Protein AF-A0A2W4RLY4-F1 (afdb_monomer_lite)

Secondary structure (DSSP, 8-state):
---HHHHHHHHHHHHHHHH-S-EEHHHHHHTT--S-HHHHHHHHHHHH----EEEE-TT-PEEEEPPTT--GGGGGT-S---S-----

Sequence (88 aa):
MSSPYSRKYAHIVKNLLLQREDLTHKTLIDMGHGWRLAAVIHYIKKRKNWPIETERDMRNVAHYRLPTGWQPGDAGATAIAHGKGATE

pLDDT: mean 71.85, std 14.26, range [40.06, 86.44]

Organism: NCBI:txid2202197

Radius of gyration: 13.44 Å; chains: 1; bounding box: 33×29×40 Å

Structure (mmCIF, N/CA/C/O backbone):
data_AF-A0A2W4RLY4-F1
#
_entry.id   AF-A0A2W4RLY4-F1
#
loop_
_atom_site.group_PDB
_atom_site.id
_atom_site.type_symbol
_atom_site.label_atom_id
_atom_site.label_alt_id
_atom_site.label_comp_id
_atom_site.label_asym_id
_atom_site.label_entity_id
_atom_site.label_seq_id
_atom_site.pdbx_PDB_ins_code
_atom_site.Cartn_x
_atom_site.Cartn_y
_atom_site.Cartn_z
_atom_site.occupancy
_atom_site.B_iso_or_equiv
_atom_site.auth_seq_id
_atom_site.auth_comp_id
_atom_site.auth_asym_id
_atom_site.auth_atom_id
_atom_site.pdbx_PDB_model_num
ATOM 1 N N . MET A 1 1 ? 0.626 20.009 -4.619 1.00 44.84 1 MET A N 1
ATOM 2 C CA . MET A 1 1 ? -0.336 19.533 -5.641 1.00 44.84 1 MET A CA 1
ATOM 3 C C . MET A 1 1 ? -0.358 18.012 -5.647 1.00 44.84 1 MET A C 1
ATOM 5 O O . MET A 1 1 ? 0.702 17.405 -5.625 1.00 44.84 1 MET A O 1
ATOM 9 N N . SER A 1 2 ? -1.534 17.382 -5.605 1.00 52.16 2 SER A N 1
ATOM 10 C CA . SER A 1 2 ? -1.641 15.920 -5.699 1.00 52.16 2 SER A CA 1
ATOM 11 C C . SER A 1 2 ? -1.671 15.549 -7.182 1.00 52.16 2 SER A C 1
ATOM 13 O O . SER A 1 2 ? -2.561 16.000 -7.896 1.00 52.16 2 SER A O 1
ATOM 15 N N . SER A 1 3 ? -0.661 14.817 -7.648 1.00 58.72 3 SER A N 1
ATOM 16 C CA . SER A 1 3 ? -0.513 14.437 -9.056 1.00 58.72 3 SER A CA 1
ATOM 17 C C . SER A 1 3 ? -1.740 13.639 -9.539 1.00 58.72 3 SER A C 1
ATOM 19 O O . SER A 1 3 ? -2.208 12.768 -8.798 1.00 58.72 3 SER A O 1
ATOM 21 N N . PRO A 1 4 ? -2.280 13.882 -10.752 1.00 66.31 4 PRO A N 1
ATOM 22 C CA . PRO A 1 4 ? -3.473 13.190 -11.269 1.00 66.31 4 PRO A CA 1
ATOM 23 C C . PRO A 1 4 ? -3.324 11.659 -11.289 1.00 66.31 4 PRO A C 1
ATOM 25 O O . PRO A 1 4 ? -4.303 10.923 -11.154 1.00 66.31 4 PRO A O 1
ATOM 28 N N . TYR A 1 5 ? -2.085 11.172 -11.353 1.00 67.38 5 TYR A N 1
ATOM 29 C CA . TYR A 1 5 ? -1.750 9.754 -11.286 1.00 67.38 5 TYR A CA 1
ATOM 30 C C . TYR A 1 5 ? -2.095 9.110 -9.941 1.00 67.38 5 TYR A C 1
ATOM 32 O O . TYR A 1 5 ? -2.597 7.989 -9.916 1.00 67.38 5 TYR A O 1
ATOM 40 N N . SER A 1 6 ? -1.922 9.821 -8.821 1.00 69.94 6 SER A N 1
ATOM 41 C CA . SER A 1 6 ? -2.254 9.297 -7.490 1.00 69.94 6 SER A CA 1
ATOM 42 C C . SER A 1 6 ? -3.724 8.894 -7.398 1.00 69.94 6 SER A C 1
ATOM 44 O O . SER A 1 6 ? -4.044 7.884 -6.783 1.00 69.94 6 SER A O 1
ATOM 46 N N . ARG A 1 7 ? -4.616 9.646 -8.058 1.00 72.88 7 ARG A N 1
ATOM 47 C CA . ARG A 1 7 ? -6.049 9.336 -8.116 1.00 72.88 7 ARG A CA 1
ATOM 48 C C . ARG A 1 7 ? -6.335 8.150 -9.032 1.00 72.88 7 ARG A C 1
ATOM 50 O O . ARG A 1 7 ? -7.107 7.279 -8.639 1.00 72.88 7 ARG A O 1
ATOM 57 N N . LYS A 1 8 ? -5.707 8.107 -10.218 1.00 75.50 8 LYS A N 1
ATOM 58 C CA . LYS A 1 8 ? -5.933 7.046 -11.213 1.00 75.50 8 LYS A CA 1
ATOM 59 C C . LYS A 1 8 ? -5.693 5.671 -10.618 1.00 75.50 8 LYS A C 1
ATOM 61 O O . LYS A 1 8 ? -6.496 4.786 -10.836 1.00 75.50 8 LYS A O 1
ATOM 66 N N . TYR A 1 9 ? -4.650 5.507 -9.824 1.00 78.12 9 TYR A N 1
ATOM 67 C CA . TYR A 1 9 ? -4.259 4.190 -9.342 1.00 78.12 9 TYR A CA 1
ATOM 68 C C . TYR A 1 9 ? -4.522 3.966 -7.838 1.00 78.12 9 TYR A C 1
ATOM 70 O O . TYR A 1 9 ? -4.219 2.897 -7.308 1.00 78.12 9 TYR A O 1
ATOM 78 N N . ALA A 1 10 ? -5.107 4.942 -7.130 1.00 79.62 10 ALA A N 1
ATOM 79 C CA . ALA A 1 10 ? -5.500 4.771 -5.729 1.00 79.62 10 ALA A CA 1
ATOM 80 C C . ALA A 1 10 ? -6.394 3.540 -5.528 1.00 79.62 10 ALA A C 1
ATOM 82 O O . ALA A 1 10 ? -6.276 2.867 -4.511 1.00 79.62 10 ALA A O 1
ATOM 83 N N . HIS A 1 11 ? -7.263 3.229 -6.494 1.00 82.00 11 HIS A N 1
ATOM 84 C CA . HIS A 1 11 ? -8.134 2.057 -6.427 1.00 82.00 11 HI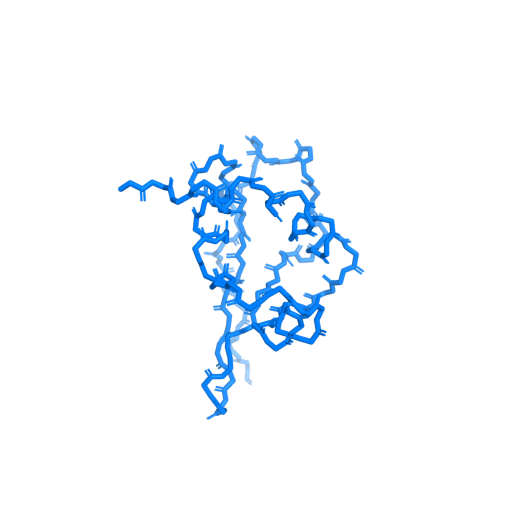S A CA 1
ATOM 85 C C . HIS A 1 11 ? -7.360 0.732 -6.541 1.00 82.00 11 HIS A C 1
ATOM 87 O O . HIS A 1 11 ? -7.677 -0.204 -5.814 1.00 82.00 11 HIS A O 1
ATOM 93 N N . ILE A 1 12 ? -6.313 0.674 -7.373 1.00 83.50 12 ILE A N 1
ATOM 94 C CA . ILE A 1 12 ? -5.443 -0.505 -7.514 1.00 83.50 12 ILE A CA 1
ATOM 95 C C . ILE A 1 12 ? -4.679 -0.742 -6.214 1.00 83.50 12 ILE A C 1
ATOM 97 O O . ILE A 1 12 ? -4.762 -1.824 -5.646 1.00 83.50 12 ILE A O 1
ATOM 101 N N . VAL A 1 13 ? -4.008 0.290 -5.687 1.00 83.00 13 VAL A N 1
ATOM 102 C CA . VAL A 1 13 ? -3.270 0.183 -4.415 1.00 83.00 13 VAL A CA 1
ATOM 103 C C . VAL A 1 13 ? -4.203 -0.163 -3.261 1.00 83.00 13 VAL A C 1
ATOM 105 O O . VAL A 1 13 ? -3.848 -0.981 -2.424 1.00 83.00 13 VAL A O 1
ATOM 108 N N . LYS A 1 14 ? -5.417 0.399 -3.236 1.00 83.31 14 LYS A N 1
ATOM 109 C CA . LYS A 1 14 ? -6.438 0.040 -2.248 1.00 83.31 14 LYS A CA 1
ATOM 110 C C . LYS A 1 14 ? -6.765 -1.452 -2.301 1.00 83.31 14 LYS A C 1
ATOM 112 O O . LYS A 1 14 ? -6.795 -2.089 -1.259 1.00 83.31 14 LYS A O 1
ATOM 117 N N . ASN A 1 15 ? -7.026 -1.991 -3.490 1.00 83.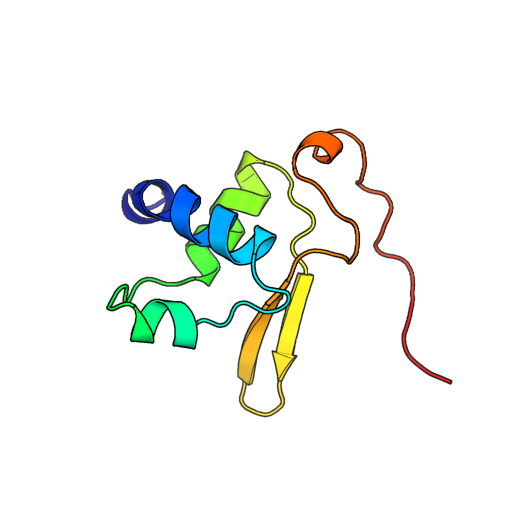44 15 ASN A N 1
ATOM 118 C CA . ASN A 1 15 ? -7.371 -3.402 -3.634 1.00 83.44 15 ASN A CA 1
ATOM 119 C C . ASN A 1 15 ? -6.189 -4.302 -3.257 1.00 83.44 15 ASN A C 1
ATOM 121 O O . ASN A 1 15 ? -6.361 -5.270 -2.531 1.00 83.44 15 ASN A O 1
ATOM 125 N N . LEU A 1 16 ? -4.976 -3.927 -3.669 1.00 85.00 16 LEU A N 1
ATOM 126 C CA . LEU A 1 16 ? -3.764 -4.664 -3.325 1.00 85.00 16 LEU A CA 1
ATOM 127 C C . LEU A 1 16 ? -3.503 -4.680 -1.819 1.00 85.00 16 LEU A C 1
ATOM 129 O O . LEU A 1 16 ? -3.175 -5.734 -1.301 1.00 85.00 16 LEU A O 1
ATOM 133 N N . LEU A 1 17 ? -3.703 -3.563 -1.115 1.00 81.81 17 LEU A N 1
ATOM 134 C CA . LEU A 1 17 ? -3.592 -3.515 0.348 1.00 81.81 17 LEU A CA 1
ATOM 135 C C . LEU A 1 17 ? -4.629 -4.404 1.051 1.00 81.81 17 LEU A C 1
ATOM 137 O O . LEU A 1 17 ? -4.360 -4.899 2.133 1.00 81.81 17 LEU A O 1
ATOM 141 N N . LEU A 1 18 ? -5.819 -4.579 0.467 1.00 82.00 18 LEU A N 1
ATOM 142 C CA . LEU A 1 18 ? -6.860 -5.448 1.030 1.00 82.00 18 LEU A CA 1
ATOM 143 C C . LEU A 1 18 ? -6.623 -6.931 0.718 1.00 82.00 18 LEU A C 1
ATOM 145 O O . LEU A 1 18 ? -7.075 -7.789 1.466 1.00 82.00 18 LEU A O 1
ATOM 149 N N . GLN A 1 19 ? -5.966 -7.233 -0.403 1.00 81.25 19 GLN A N 1
ATOM 150 C CA . GLN A 1 19 ? -5.704 -8.602 -0.851 1.00 81.25 19 GLN A CA 1
ATOM 151 C C . GLN A 1 19 ? -4.363 -9.158 -0.369 1.00 81.25 19 GLN A C 1
ATOM 153 O O . GLN A 1 19 ? -4.204 -10.373 -0.296 1.00 81.25 19 GLN A O 1
ATOM 158 N N . ARG A 1 20 ? -3.379 -8.291 -0.123 1.00 71.75 20 ARG A N 1
ATOM 159 C CA . ARG A 1 20 ? -2.011 -8.668 0.228 1.00 71.75 20 ARG A CA 1
ATOM 160 C C . ARG A 1 20 ? -1.655 -8.107 1.588 1.00 71.75 20 ARG A C 1
ATOM 162 O O . ARG A 1 20 ? -1.960 -6.958 1.889 1.00 71.75 20 ARG A O 1
ATOM 169 N N . GLU A 1 21 ? -0.950 -8.921 2.357 1.00 68.88 21 GLU A N 1
ATOM 170 C CA . GLU A 1 21 ? -0.418 -8.519 3.652 1.00 68.88 21 GLU A CA 1
ATOM 171 C C . GLU A 1 21 ? 0.712 -7.495 3.493 1.00 68.88 21 GLU A C 1
ATOM 173 O O . GLU A 1 21 ? 0.775 -6.538 4.255 1.00 68.88 21 GLU A O 1
ATOM 178 N N . ASP A 1 22 ? 1.545 -7.622 2.453 1.00 77.12 22 ASP A N 1
ATOM 179 C CA . ASP A 1 22 ? 2.625 -6.683 2.165 1.00 77.12 22 ASP A CA 1
ATOM 180 C C . ASP A 1 22 ? 2.538 -6.096 0.749 1.00 77.12 22 ASP A C 1
ATOM 182 O O . ASP A 1 22 ? 2.286 -6.776 -0.251 1.00 77.12 22 ASP A O 1
ATOM 186 N N . LEU A 1 23 ? 2.760 -4.785 0.659 1.00 83.06 23 LEU A N 1
ATOM 187 C CA . LEU A 1 23 ? 2.854 -4.073 -0.603 1.00 83.06 23 LEU A CA 1
ATOM 188 C C . LEU A 1 23 ? 4.165 -3.302 -0.678 1.00 83.06 23 LEU A C 1
ATOM 190 O O . LEU A 1 23 ? 4.430 -2.403 0.116 1.00 83.06 23 LEU A O 1
ATOM 194 N N . THR A 1 24 ? 4.975 -3.608 -1.684 1.00 82.62 24 THR A N 1
ATOM 195 C CA . THR A 1 24 ? 6.267 -2.948 -1.899 1.00 82.62 24 THR A CA 1
ATOM 196 C C . THR A 1 24 ? 6.267 -2.113 -3.168 1.00 82.62 24 THR A C 1
ATOM 198 O O . THR A 1 24 ? 5.528 -2.370 -4.121 1.00 82.62 24 THR A O 1
ATOM 201 N N . HIS A 1 25 ? 7.156 -1.120 -3.223 1.00 76.94 25 HIS A N 1
ATOM 202 C CA . HIS A 1 25 ? 7.348 -0.309 -4.431 1.00 76.94 25 HIS A CA 1
ATOM 203 C C . HIS A 1 25 ? 7.694 -1.166 -5.664 1.00 76.94 25 HIS A C 1
ATOM 205 O O . HIS A 1 25 ? 7.281 -0.830 -6.771 1.00 76.94 25 HIS A O 1
ATOM 211 N N . LYS A 1 26 ? 8.380 -2.300 -5.463 1.00 77.75 26 LYS A N 1
ATOM 212 C CA . LYS A 1 26 ? 8.714 -3.272 -6.509 1.00 77.75 26 LYS A CA 1
ATOM 213 C C . LYS A 1 26 ? 7.471 -3.873 -7.165 1.00 77.75 26 LYS A C 1
ATOM 215 O O . LYS A 1 26 ? 7.465 -4.033 -8.375 1.00 77.75 26 LYS A O 1
ATOM 220 N N . THR A 1 27 ? 6.409 -4.120 -6.396 1.00 80.38 27 THR A N 1
ATOM 221 C CA . THR A 1 27 ? 5.144 -4.662 -6.924 1.00 80.38 27 THR A CA 1
ATOM 222 C C . THR A 1 27 ? 4.519 -3.718 -7.951 1.00 80.38 27 THR A C 1
ATOM 224 O O . THR A 1 27 ? 4.069 -4.152 -9.003 1.00 80.38 27 THR A O 1
ATOM 227 N N . LEU A 1 28 ? 4.528 -2.407 -7.685 1.00 76.44 28 LEU A N 1
ATOM 228 C CA . LEU A 1 28 ? 4.010 -1.433 -8.650 1.00 76.44 28 LEU A CA 1
ATOM 229 C C . LEU A 1 28 ? 4.893 -1.315 -9.896 1.00 76.44 28 LEU A C 1
ATOM 231 O O . LEU A 1 28 ? 4.364 -1.174 -10.996 1.00 76.44 28 LEU A O 1
ATOM 235 N N . ILE A 1 29 ? 6.216 -1.383 -9.723 1.00 78.81 29 ILE A N 1
ATOM 236 C CA . ILE A 1 29 ? 7.173 -1.355 -10.836 1.00 78.81 29 ILE A CA 1
ATOM 237 C C . ILE A 1 29 ? 6.970 -2.572 -11.745 1.00 78.81 29 ILE A C 1
ATOM 239 O O . ILE A 1 29 ? 6.904 -2.408 -12.960 1.00 78.81 29 ILE A O 1
ATOM 243 N N . ASP A 1 30 ? 6.821 -3.759 -11.157 1.00 78.31 30 ASP A N 1
ATOM 244 C CA . ASP A 1 30 ? 6.600 -5.024 -11.865 1.00 78.31 30 ASP A CA 1
ATOM 245 C C . ASP A 1 30 ? 5.292 -5.021 -12.670 1.00 78.31 30 ASP A C 1
ATOM 247 O O . ASP A 1 30 ? 5.266 -5.420 -13.829 1.00 78.31 30 ASP A O 1
ATOM 251 N N . MET A 1 31 ? 4.230 -4.417 -12.125 1.00 75.06 31 MET A N 1
ATOM 252 C CA . MET A 1 31 ? 2.962 -4.208 -12.839 1.00 75.06 31 MET A CA 1
ATOM 253 C C . MET A 1 31 ? 3.048 -3.175 -13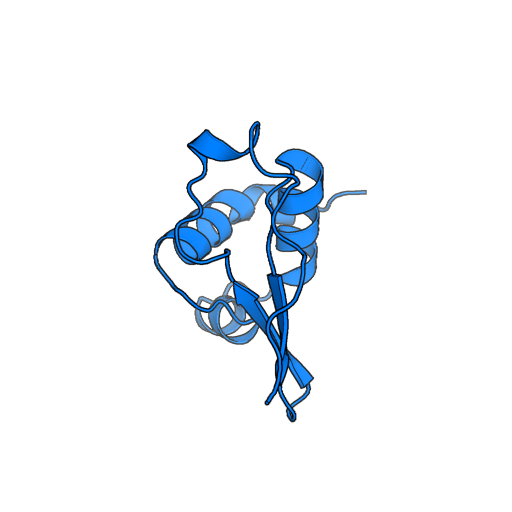.982 1.00 75.06 31 MET A C 1
ATOM 255 O O . MET A 1 31 ? 2.025 -2.762 -14.529 1.00 75.06 31 MET A O 1
ATOM 259 N N . GLY A 1 32 ? 4.247 -2.689 -14.327 1.00 71.81 32 GLY A N 1
ATOM 260 C CA . GLY A 1 32 ? 4.449 -1.653 -15.344 1.00 71.81 32 GLY A CA 1
ATOM 261 C C . GLY A 1 32 ? 3.912 -0.291 -14.911 1.00 71.81 32 GLY A C 1
ATOM 262 O O . GLY A 1 32 ? 3.788 0.641 -15.707 1.00 71.81 32 GLY A O 1
ATOM 263 N N . HIS A 1 33 ? 3.591 -0.149 -13.630 1.00 69.88 33 HIS A N 1
ATOM 264 C CA . HIS A 1 33 ? 3.111 1.080 -13.065 1.00 69.88 33 HIS A CA 1
ATOM 265 C C . HIS A 1 33 ? 4.273 1.743 -12.299 1.00 69.88 33 HIS A C 1
ATOM 267 O O . HIS A 1 33 ? 4.303 1.783 -11.072 1.00 69.88 33 HIS A O 1
ATOM 273 N 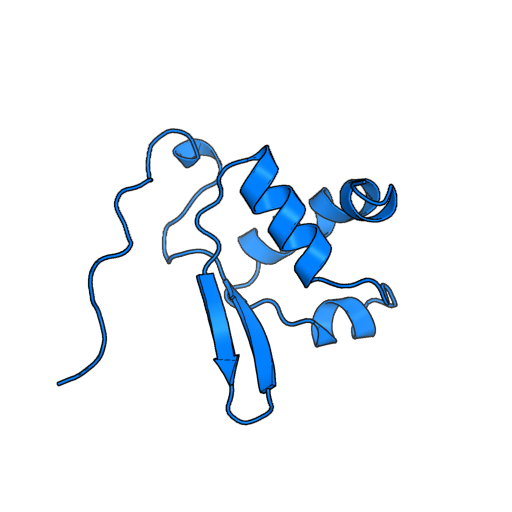N . GLY A 1 34 ? 5.232 2.320 -13.030 1.00 59.00 34 GLY A N 1
ATOM 274 C CA . GLY A 1 34 ? 6.440 2.990 -12.505 1.00 59.00 34 GLY A CA 1
ATOM 275 C C . GLY A 1 34 ? 6.221 4.301 -11.723 1.00 59.00 34 GLY A C 1
ATOM 276 O O . GLY A 1 34 ? 7.020 5.228 -11.814 1.00 59.00 34 GLY A O 1
ATOM 277 N N . TRP A 1 35 ? 5.127 4.431 -10.975 1.00 67.62 35 TRP A N 1
ATOM 278 C CA . TRP A 1 35 ? 4.786 5.604 -10.166 1.00 67.62 35 TRP A CA 1
ATOM 279 C C . TRP A 1 35 ? 5.143 5.362 -8.693 1.00 67.62 35 TRP A C 1
ATOM 281 O O . TRP A 1 35 ? 5.247 4.236 -8.208 1.00 67.62 35 TRP A O 1
ATOM 291 N N . ARG A 1 36 ? 5.356 6.455 -7.949 1.00 73.12 36 ARG A N 1
ATOM 292 C CA . ARG A 1 36 ? 5.796 6.388 -6.549 1.00 73.12 36 ARG A CA 1
ATOM 293 C C . ARG A 1 36 ? 4.655 5.900 -5.655 1.00 73.12 36 ARG A C 1
ATOM 295 O O . ARG A 1 36 ? 3.823 6.718 -5.263 1.00 73.12 36 ARG A O 1
ATOM 302 N N . LEU A 1 37 ? 4.683 4.620 -5.259 1.00 80.19 37 LEU A N 1
ATOM 303 C CA . LEU A 1 37 ? 3.796 4.018 -4.243 1.00 80.19 37 LEU A CA 1
ATOM 304 C C . LEU A 1 37 ? 3.592 4.948 -3.034 1.00 80.19 37 LEU A C 1
ATOM 306 O O . LEU A 1 37 ? 2.472 5.184 -2.590 1.00 80.19 37 LEU A O 1
ATOM 310 N N . ALA A 1 38 ? 4.671 5.581 -2.575 1.00 77.94 38 ALA A N 1
ATOM 311 C CA . ALA A 1 38 ? 4.646 6.536 -1.474 1.00 77.94 38 ALA A CA 1
ATOM 312 C C . ALA A 1 38 ? 3.642 7.693 -1.667 1.00 77.94 38 ALA A C 1
ATOM 314 O O . ALA A 1 38 ? 2.948 8.062 -0.724 1.00 77.94 38 ALA A O 1
ATOM 315 N N . ALA A 1 39 ? 3.513 8.254 -2.875 1.00 82.06 39 ALA A N 1
ATOM 316 C CA . ALA A 1 39 ? 2.593 9.366 -3.139 1.00 82.06 39 ALA A CA 1
ATOM 317 C C . ALA A 1 39 ? 1.118 8.933 -3.068 1.00 82.06 39 ALA A C 1
ATOM 319 O O . ALA A 1 39 ? 0.243 9.707 -2.682 1.00 82.06 39 ALA A O 1
ATOM 320 N N . VAL A 1 40 ? 0.850 7.683 -3.432 1.00 83.25 40 VAL A N 1
ATOM 321 C CA . VAL A 1 40 ? -0.471 7.038 -3.401 1.00 83.25 40 VAL A CA 1
ATOM 322 C C . VAL A 1 40 ? -0.876 6.741 -1.983 1.00 83.25 40 VAL A C 1
ATOM 324 O O . VAL A 1 40 ? -1.966 7.112 -1.568 1.00 83.25 40 VAL A O 1
ATOM 327 N N . ILE A 1 41 ? 0.030 6.113 -1.234 1.00 82.62 41 ILE A N 1
ATOM 328 C CA . ILE A 1 41 ? -0.160 5.820 0.177 1.00 82.62 41 ILE A CA 1
ATOM 329 C C . ILE A 1 41 ? -0.405 7.132 0.916 1.00 82.62 41 ILE A C 1
ATOM 331 O O . ILE A 1 41 ? -1.392 7.252 1.631 1.00 82.62 41 ILE A O 1
ATOM 335 N N . HIS A 1 42 ? 0.400 8.166 0.655 1.00 83.38 42 HIS A N 1
ATOM 336 C CA . HIS A 1 42 ? 0.191 9.489 1.235 1.00 83.38 42 HIS A CA 1
ATOM 337 C C . HIS A 1 42 ? -1.173 10.092 0.854 1.00 83.38 42 HIS A C 1
ATOM 339 O O . HIS A 1 42 ? -1.846 10.689 1.695 1.00 83.38 42 HIS A O 1
ATOM 345 N N . TYR A 1 43 ? -1.623 9.921 -0.393 1.00 84.31 43 TYR A N 1
ATOM 346 C CA . TYR A 1 43 ? -2.958 10.346 -0.819 1.00 84.31 43 TYR A CA 1
ATOM 347 C C . TYR A 1 43 ? -4.070 9.588 -0.080 1.00 84.31 43 TYR A C 1
ATOM 349 O O . TYR A 1 43 ? -5.005 10.224 0.402 1.00 84.31 43 TYR A O 1
ATOM 357 N N . ILE A 1 44 ? -3.964 8.263 0.053 1.00 82.38 44 ILE A N 1
ATOM 358 C CA . ILE A 1 44 ? -4.951 7.417 0.739 1.00 82.38 44 ILE A CA 1
ATOM 359 C C . ILE A 1 44 ? -4.990 7.748 2.235 1.00 82.38 44 ILE A C 1
ATOM 361 O O . ILE A 1 44 ? -6.074 8.002 2.757 1.00 82.38 44 ILE A O 1
ATOM 365 N N . LYS A 1 45 ? -3.831 7.859 2.902 1.00 82.00 45 LYS A N 1
ATOM 366 C CA . LYS A 1 45 ? -3.732 8.298 4.306 1.00 82.00 45 LYS A CA 1
ATOM 367 C C . LYS A 1 45 ? -4.385 9.666 4.493 1.00 82.00 45 LYS A C 1
ATOM 369 O O . LYS A 1 45 ? -5.227 9.827 5.366 1.00 82.00 45 LYS A O 1
ATOM 374 N N . LYS A 1 46 ? -4.086 10.640 3.625 1.00 82.19 46 LYS A N 1
ATOM 375 C CA . LYS A 1 46 ? -4.655 11.993 3.738 1.00 82.19 46 LYS A CA 1
ATOM 376 C C . LYS A 1 46 ? -6.158 12.048 3.447 1.00 82.19 46 LYS A C 1
ATOM 378 O O . LYS A 1 46 ? -6.870 12.815 4.082 1.00 82.19 46 LYS A O 1
ATOM 383 N N . ARG A 1 47 ? -6.644 11.300 2.453 1.00 81.75 47 ARG A N 1
ATOM 384 C CA . ARG A 1 47 ? -8.045 11.375 1.996 1.00 81.75 47 ARG A CA 1
ATOM 385 C C . ARG A 1 47 ? -8.994 10.481 2.771 1.00 81.75 47 ARG A C 1
ATOM 387 O O . ARG A 1 47 ? -10.172 10.807 2.841 1.00 81.75 47 ARG A O 1
ATOM 394 N N . LYS A 1 48 ? -8.514 9.341 3.256 1.00 74.50 48 LYS A N 1
ATOM 395 C CA . LYS A 1 48 ? -9.347 8.324 3.897 1.00 74.50 48 LYS A CA 1
ATOM 396 C C . LYS A 1 48 ? -8.921 7.990 5.323 1.00 74.50 48 LYS A C 1
ATOM 398 O O . LYS A 1 48 ? -9.586 7.172 5.935 1.00 74.50 48 LYS A O 1
ATOM 403 N N . ASN A 1 49 ? -7.852 8.602 5.835 1.00 75.12 49 ASN A N 1
ATOM 404 C CA . ASN A 1 49 ? -7.344 8.368 7.189 1.00 75.12 49 ASN A CA 1
ATOM 405 C C . ASN A 1 49 ? -7.022 6.890 7.483 1.00 75.12 49 ASN A C 1
ATOM 407 O O . ASN A 1 49 ? -7.173 6.414 8.598 1.00 75.12 49 ASN A O 1
ATOM 411 N N . TRP A 1 50 ? -6.587 6.138 6.468 1.00 83.25 50 TRP A N 1
ATOM 412 C CA . TRP A 1 50 ? -6.262 4.723 6.655 1.00 83.25 50 TRP A CA 1
ATOM 413 C C . TRP A 1 50 ? -4.993 4.571 7.511 1.00 83.25 50 TRP A C 1
ATOM 415 O O . TRP A 1 50 ? -3.996 5.249 7.218 1.00 83.25 50 TRP A O 1
ATOM 425 N N . PRO A 1 51 ? -4.979 3.667 8.507 1.00 81.31 51 PRO A N 1
ATOM 426 C CA . PRO A 1 51 ? -3.828 3.401 9.362 1.00 81.31 51 PRO A CA 1
ATOM 427 C C . PRO A 1 51 ? -2.810 2.522 8.628 1.00 81.31 51 PRO A C 1
ATOM 429 O O . PRO A 1 51 ? -2.518 1.409 9.027 1.00 81.31 51 PRO A O 1
ATOM 432 N N . ILE A 1 52 ? -2.284 3.006 7.503 1.00 83.75 52 ILE A N 1
ATOM 433 C CA . ILE A 1 52 ? -1.300 2.257 6.720 1.00 83.75 52 ILE A CA 1
ATOM 434 C C . ILE A 1 52 ? 0.039 2.302 7.454 1.00 83.75 52 ILE A C 1
ATOM 436 O O . ILE A 1 52 ? 0.621 3.387 7.623 1.00 83.75 52 ILE A O 1
ATOM 440 N N . GLU A 1 53 ? 0.525 1.131 7.842 1.00 85.19 53 GLU A N 1
ATOM 441 C CA . GLU A 1 53 ? 1.844 0.926 8.422 1.00 85.19 53 GLU A CA 1
ATOM 442 C C . GLU A 1 53 ? 2.901 0.963 7.319 1.00 85.19 53 GLU A C 1
ATOM 444 O O . GLU A 1 53 ? 2.663 0.587 6.168 1.00 85.19 53 GLU A O 1
ATOM 449 N N . THR A 1 54 ? 4.070 1.504 7.641 1.00 86.44 54 THR A N 1
ATOM 450 C CA . THR A 1 54 ? 5.191 1.582 6.706 1.00 86.44 54 THR A CA 1
ATOM 451 C C . THR A 1 54 ? 6.442 1.129 7.422 1.00 86.44 54 THR A C 1
ATOM 453 O O . THR A 1 54 ? 6.913 1.816 8.324 1.00 86.44 54 THR A O 1
ATOM 456 N N . GLU A 1 55 ? 6.980 0.004 6.984 1.00 84.31 55 GLU A N 1
ATOM 457 C CA . GLU A 1 55 ? 8.219 -0.569 7.488 1.00 84.31 55 GLU A CA 1
ATOM 458 C C . GLU A 1 55 ? 9.289 -0.499 6.397 1.00 84.31 55 GLU A C 1
ATOM 460 O O . GLU A 1 55 ? 8.982 -0.514 5.200 1.00 84.31 55 GLU A O 1
ATOM 465 N N . ARG A 1 56 ? 10.554 -0.350 6.789 1.00 84.12 56 ARG A N 1
ATOM 466 C CA . ARG A 1 56 ? 11.683 -0.390 5.859 1.00 84.12 56 ARG A CA 1
ATOM 467 C C . ARG A 1 56 ? 12.598 -1.532 6.245 1.00 84.12 56 ARG A C 1
ATOM 469 O O . ARG A 1 56 ? 13.093 -1.559 7.364 1.00 84.12 56 ARG A O 1
ATOM 476 N N . ASP A 1 57 ? 12.832 -2.422 5.295 1.00 82.62 57 ASP A N 1
ATOM 477 C CA . ASP A 1 57 ? 13.785 -3.515 5.457 1.00 82.62 57 ASP A CA 1
ATOM 478 C C . ASP A 1 57 ? 15.242 -3.005 5.385 1.00 82.62 57 ASP A C 1
ATOM 480 O O . ASP A 1 57 ? 15.501 -1.899 4.893 1.00 82.62 57 ASP A O 1
ATOM 484 N N . MET A 1 58 ? 16.209 -3.831 5.806 1.00 83.12 58 MET A N 1
ATOM 485 C CA . MET A 1 58 ? 17.656 -3.582 5.692 1.00 83.12 58 MET A CA 1
ATOM 486 C C . MET A 1 58 ? 18.104 -3.171 4.280 1.00 83.12 58 MET A C 1
ATOM 488 O O . MET A 1 58 ? 19.086 -2.445 4.128 1.00 83.12 58 MET A O 1
ATOM 492 N N . ARG A 1 59 ? 17.378 -3.577 3.231 1.00 81.81 59 ARG A N 1
ATOM 493 C CA . ARG A 1 59 ? 17.641 -3.163 1.838 1.00 81.81 59 ARG A CA 1
ATOM 494 C C . ARG A 1 59 ? 17.029 -1.809 1.451 1.00 81.81 59 ARG A C 1
ATOM 496 O O . ARG A 1 59 ? 16.979 -1.478 0.268 1.00 81.81 59 ARG A O 1
ATOM 503 N N . ASN A 1 60 ? 16.541 -1.032 2.420 1.00 80.50 60 ASN A N 1
ATOM 504 C CA . ASN A 1 60 ? 15.832 0.239 2.226 1.00 80.50 60 ASN A CA 1
ATOM 505 C C . ASN A 1 60 ? 14.567 0.108 1.349 1.00 80.50 60 ASN A C 1
ATOM 507 O O . ASN A 1 60 ? 14.128 1.052 0.686 1.00 80.50 60 ASN A O 1
ATOM 511 N N . VAL A 1 61 ? 13.968 -1.083 1.336 1.00 82.06 61 VAL A N 1
ATOM 512 C CA . VAL A 1 61 ? 12.709 -1.355 0.643 1.00 82.06 61 VAL A CA 1
ATOM 513 C C . VAL A 1 61 ? 11.574 -0.939 1.567 1.00 82.06 61 VAL A C 1
ATOM 515 O O . VAL A 1 61 ? 11.492 -1.415 2.691 1.00 82.06 61 VAL A O 1
ATOM 518 N N . ALA A 1 62 ? 10.701 -0.040 1.107 1.00 83.38 62 ALA A N 1
ATOM 519 C CA . ALA A 1 62 ? 9.492 0.313 1.846 1.00 83.38 62 ALA A CA 1
ATOM 520 C C . ALA A 1 62 ? 8.404 -0.753 1.641 1.00 83.38 62 ALA A C 1
ATOM 522 O O . ALA A 1 62 ? 7.960 -0.968 0.505 1.00 83.38 62 ALA A O 1
ATOM 523 N N . HIS A 1 63 ? 7.987 -1.365 2.746 1.00 84.50 63 HIS A N 1
ATOM 524 C CA . HIS A 1 63 ? 6.871 -2.291 2.874 1.00 84.50 63 HIS A CA 1
ATOM 525 C C . HIS A 1 63 ? 5.685 -1.541 3.476 1.00 84.50 63 HIS A C 1
ATOM 527 O O . HIS A 1 63 ? 5.794 -0.902 4.522 1.00 84.50 63 HIS A O 1
ATOM 533 N N . TYR A 1 64 ? 4.555 -1.582 2.784 1.00 85.44 64 TYR A N 1
ATOM 534 C CA . TYR A 1 64 ? 3.310 -0.964 3.206 1.00 85.44 64 TYR A CA 1
ATOM 535 C C . TYR A 1 64 ? 2.302 -2.059 3.503 1.00 85.44 64 TYR A C 1
ATOM 537 O O . TYR A 1 64 ? 2.053 -2.899 2.640 1.00 85.44 64 TYR A O 1
ATOM 545 N N . ARG A 1 65 ? 1.703 -2.018 4.689 1.00 83.81 65 ARG A N 1
ATOM 546 C CA . ARG A 1 65 ? 0.665 -2.968 5.088 1.00 83.81 65 ARG A CA 1
ATOM 547 C C . ARG A 1 65 ? -0.466 -2.285 5.829 1.00 83.81 65 ARG A C 1
ATOM 549 O O . ARG A 1 65 ? -0.324 -1.157 6.311 1.00 83.81 65 ARG A O 1
ATOM 556 N N . LEU A 1 66 ? -1.599 -2.968 5.884 1.00 83.69 66 LEU A N 1
ATOM 557 C CA . LEU A 1 66 ? -2.679 -2.618 6.792 1.00 83.69 66 LEU A CA 1
ATOM 558 C C . LEU A 1 66 ? -2.528 -3.432 8.083 1.00 83.69 66 LEU A C 1
ATOM 560 O O . LEU A 1 66 ? -2.040 -4.560 8.021 1.00 83.69 66 LEU A O 1
ATOM 564 N N . PRO A 1 67 ? -2.937 -2.878 9.235 1.00 80.81 67 PRO A N 1
ATOM 565 C CA . PRO A 1 67 ? -2.929 -3.618 10.479 1.00 80.81 67 PRO A CA 1
ATOM 566 C C . PRO A 1 67 ? -3.812 -4.855 10.341 1.00 80.81 67 PRO A C 1
ATOM 568 O O . PRO A 1 67 ? -4.862 -4.818 9.691 1.00 80.81 67 PRO A O 1
ATOM 571 N N . THR A 1 68 ? -3.377 -5.955 10.947 1.00 73.62 68 THR A N 1
ATOM 572 C CA . THR A 1 68 ? -4.108 -7.221 10.879 1.00 73.62 68 THR A CA 1
ATOM 573 C C . THR A 1 68 ? -5.535 -7.034 11.405 1.00 73.62 68 THR A C 1
ATOM 575 O O . THR A 1 68 ? -5.746 -6.444 12.464 1.00 73.62 68 THR A O 1
ATOM 578 N N . GLY A 1 69 ? -6.527 -7.483 10.631 1.00 69.19 69 GLY A N 1
ATOM 579 C CA . GLY A 1 69 ? -7.951 -7.313 10.949 1.00 69.19 69 GLY A CA 1
ATOM 580 C C . GLY A 1 69 ? -8.552 -5.948 10.588 1.00 69.19 69 GLY A C 1
ATOM 581 O O . GLY A 1 69 ? -9.739 -5.729 10.827 1.00 69.19 69 GLY A O 1
ATOM 582 N N . TRP A 1 70 ? -7.783 -5.033 9.991 1.00 73.69 70 TRP A N 1
ATOM 583 C CA . TRP A 1 70 ? -8.302 -3.735 9.574 1.00 73.69 70 TRP A CA 1
ATOM 584 C C . TRP A 1 70 ? -9.155 -3.837 8.305 1.00 73.69 70 TRP A C 1
ATOM 586 O O . TRP A 1 70 ? -8.717 -4.362 7.280 1.00 73.69 70 TRP A O 1
ATOM 596 N N . GLN A 1 71 ? -10.364 -3.276 8.350 1.00 66.69 71 GLN A N 1
ATOM 597 C CA . GLN A 1 71 ? -11.292 -3.241 7.224 1.00 66.69 71 GLN A CA 1
ATOM 598 C C . GLN A 1 71 ? -11.669 -1.795 6.864 1.00 66.69 71 GLN A C 1
ATOM 600 O O . GLN A 1 71 ? -11.732 -0.913 7.718 1.00 66.69 71 GLN A O 1
ATOM 605 N N . PRO A 1 72 ? -11.954 -1.503 5.583 1.00 65.75 72 PRO A N 1
ATOM 606 C CA . PRO A 1 72 ? -12.203 -0.140 5.120 1.00 65.75 72 PRO A CA 1
ATOM 607 C C . PRO A 1 72 ? -13.510 0.484 5.632 1.00 65.75 72 PRO A C 1
ATOM 609 O O . PRO A 1 72 ? -13.678 1.695 5.474 1.00 65.75 72 PRO A O 1
ATOM 612 N N . GLY A 1 73 ? -14.415 -0.311 6.216 1.00 64.44 73 GLY A N 1
ATOM 613 C CA . GLY A 1 73 ? -15.607 0.173 6.925 1.00 64.44 73 GLY A CA 1
ATOM 614 C C . GLY A 1 73 ? -15.278 0.851 8.261 1.00 64.44 73 GLY A C 1
ATOM 615 O O . GLY A 1 73 ? -15.983 1.769 8.666 1.00 64.44 73 GLY A O 1
ATOM 616 N N . ASP A 1 74 ? -14.147 0.494 8.873 1.00 52.78 74 ASP A N 1
ATOM 617 C CA . ASP A 1 74 ? -13.671 0.993 10.170 1.00 52.78 74 ASP A CA 1
ATOM 618 C C . ASP A 1 74 ? -12.836 2.276 10.066 1.00 52.78 74 ASP A C 1
ATOM 620 O O . ASP A 1 74 ? -12.301 2.768 11.060 1.00 52.78 74 ASP A O 1
ATOM 624 N N . ALA A 1 75 ? -12.723 2.868 8.870 1.00 53.72 75 ALA A N 1
ATOM 625 C CA . ALA A 1 75 ? -11.963 4.102 8.640 1.00 53.72 75 ALA A CA 1
ATOM 626 C C . ALA A 1 75 ? -12.516 5.331 9.403 1.00 53.72 75 ALA A C 1
ATOM 628 O O . ALA A 1 75 ? -11.880 6.382 9.399 1.00 53.72 75 ALA A O 1
ATOM 629 N N . GLY A 1 76 ? -13.679 5.206 10.055 1.00 46.19 76 GLY A N 1
ATOM 630 C CA . GLY A 1 76 ? -14.204 6.177 11.020 1.00 46.19 76 GLY A CA 1
ATOM 631 C C . GLY A 1 76 ? -13.971 5.822 12.497 1.00 46.19 76 GLY A C 1
ATOM 632 O O . GLY A 1 76 ? -14.247 6.658 13.349 1.00 46.19 76 GLY A O 1
ATOM 633 N N . ALA A 1 77 ? -13.483 4.617 12.812 1.00 46.38 77 ALA A N 1
ATOM 634 C CA . ALA A 1 77 ? -13.485 4.063 14.170 1.00 46.38 77 ALA A CA 1
ATOM 635 C C . ALA A 1 77 ? -12.091 3.858 14.790 1.00 46.38 77 ALA A C 1
ATOM 637 O O . ALA A 1 77 ? -11.982 3.808 16.012 1.00 46.38 77 ALA A O 1
ATOM 638 N N . THR A 1 78 ? -11.014 3.762 14.000 1.00 46.62 78 THR A N 1
ATOM 639 C CA . THR A 1 78 ? -9.709 3.330 14.536 1.00 46.62 78 THR A CA 1
ATOM 640 C C . THR A 1 78 ? -8.583 4.346 14.334 1.00 46.62 78 THR A C 1
ATOM 642 O O . THR A 1 78 ? -7.741 4.254 13.445 1.00 46.62 78 THR A O 1
ATOM 645 N N . ALA A 1 79 ? -8.554 5.339 15.221 1.00 45.31 79 ALA A N 1
ATOM 646 C CA . ALA A 1 79 ? -7.342 6.090 15.558 1.00 45.31 79 ALA A CA 1
ATOM 647 C C . ALA A 1 79 ? -6.698 5.555 16.860 1.00 45.31 79 ALA A C 1
ATOM 649 O O . ALA A 1 79 ? -5.990 6.281 17.551 1.00 45.31 79 ALA A O 1
ATOM 650 N N . ILE A 1 80 ? -6.962 4.290 17.209 1.00 47.16 80 ILE A N 1
ATOM 651 C CA . ILE A 1 80 ? -6.569 3.647 18.474 1.00 47.16 80 ILE A CA 1
ATOM 652 C C . ILE A 1 80 ? -5.886 2.298 18.219 1.00 47.16 80 ILE A C 1
ATOM 654 O O . ILE A 1 80 ? -6.305 1.267 18.722 1.00 47.16 80 ILE A O 1
ATOM 658 N N . ALA A 1 81 ? -4.833 2.277 17.407 1.00 47.72 81 ALA A N 1
ATOM 659 C CA . ALA A 1 81 ? -3.955 1.108 17.314 1.00 47.72 81 ALA A CA 1
ATOM 660 C C . ALA A 1 81 ? -2.551 1.526 16.861 1.00 47.72 81 ALA A C 1
ATOM 662 O O . ALA A 1 81 ? -2.064 1.133 15.806 1.00 47.72 81 ALA A O 1
ATOM 663 N N . HIS A 1 82 ? -1.895 2.378 17.645 1.00 40.22 82 HIS A N 1
ATOM 664 C CA . HIS A 1 82 ? -0.440 2.485 1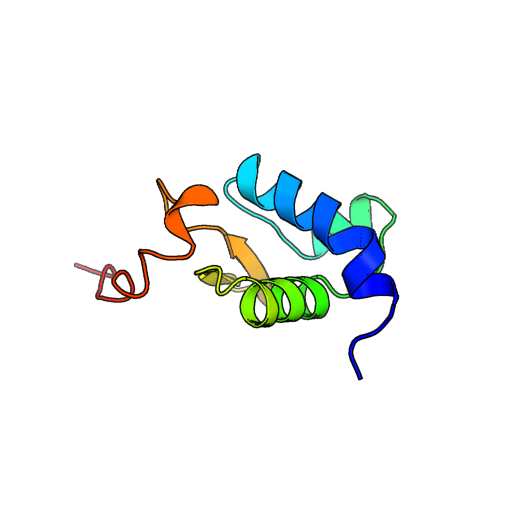7.581 1.00 40.22 82 HIS A CA 1
ATOM 665 C C . HIS A 1 82 ? 0.114 2.565 19.000 1.00 40.22 82 HIS A C 1
ATOM 667 O O . HIS A 1 82 ? 0.486 3.622 19.502 1.00 40.22 82 HIS A O 1
ATOM 673 N N . GLY A 1 83 ? 0.090 1.418 19.673 1.00 40.81 83 GLY A N 1
ATOM 674 C CA . GLY A 1 83 ? 0.663 1.227 20.994 1.00 40.81 83 GLY A CA 1
ATOM 675 C C . GLY A 1 83 ? 1.261 -0.168 21.108 1.00 40.81 83 GLY A C 1
ATOM 676 O O . GLY A 1 8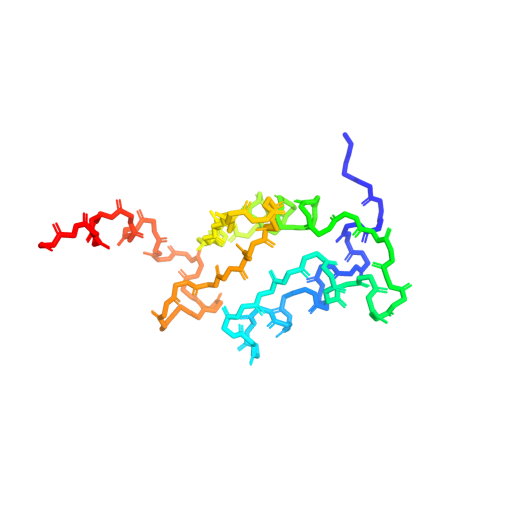3 ? 0.534 -1.106 21.391 1.00 40.81 83 GLY A O 1
ATOM 677 N N . LYS A 1 84 ? 2.585 -0.233 20.917 1.00 45.88 84 LYS A N 1
ATOM 678 C CA . LYS A 1 84 ? 3.543 -1.273 21.340 1.00 45.88 84 LYS A CA 1
ATOM 679 C C . LYS A 1 84 ? 3.346 -2.722 20.864 1.00 45.88 84 LYS A C 1
ATOM 681 O O . LYS A 1 84 ? 2.402 -3.401 21.236 1.00 45.88 84 LYS A O 1
ATOM 686 N N . GLY A 1 85 ? 4.390 -3.235 20.213 1.00 40.06 85 GLY A N 1
ATOM 687 C CA . GLY A 1 85 ? 4.630 -4.668 20.055 1.00 40.06 85 GLY A CA 1
ATOM 688 C C . GLY A 1 85 ? 5.979 -4.961 19.396 1.00 40.06 85 GLY A C 1
ATOM 689 O O . GLY A 1 85 ? 6.006 -5.316 18.227 1.00 40.06 85 GLY A O 1
ATOM 690 N N . ALA A 1 86 ? 7.077 -4.733 20.120 1.00 40.56 86 ALA A N 1
ATOM 691 C CA . ALA A 1 86 ? 8.446 -5.198 19.839 1.00 40.56 86 ALA A CA 1
ATOM 692 C C . ALA A 1 86 ? 9.294 -4.784 21.065 1.00 40.56 86 ALA A C 1
ATOM 694 O O . ALA A 1 86 ? 9.280 -3.603 21.411 1.00 40.56 86 ALA A O 1
ATOM 695 N N . THR A 1 87 ? 9.979 -5.629 21.836 1.00 43.75 87 THR A N 1
ATOM 696 C CA . THR A 1 87 ? 10.417 -7.026 21.688 1.00 43.75 87 THR A CA 1
ATOM 697 C C . THR A 1 87 ? 10.777 -7.514 23.109 1.00 43.75 87 THR A C 1
ATOM 699 O O . THR A 1 87 ? 11.282 -6.702 23.890 1.00 43.75 87 THR A O 1
ATOM 702 N N . GLU A 1 88 ? 10.487 -8.773 23.454 1.00 41.41 88 GLU A N 1
ATOM 703 C CA . GLU A 1 88 ? 11.067 -9.479 24.620 1.00 41.41 88 GLU A CA 1
ATOM 704 C C . GLU A 1 88 ? 12.475 -9.998 24.307 1.00 41.41 88 GLU A C 1
ATOM 706 O O . GLU A 1 88 ? 12.696 -10.420 23.148 1.00 41.41 88 GLU A O 1
#

Foldseek 3Di:
DQDPLLVVCLVVVVVCQVVDQKDWLVVCVVVVNNDDPVSNVVVCCVPQVAPWDWDADPVRIIIIHHPPPDDSVCSVPDPDPDDDDDDD